Protein AF-A0A2N3CQB2-F1 (afdb_monomer_lite)

Structure (mmCIF, N/CA/C/O backbone):
data_AF-A0A2N3CQB2-F1
#
_entry.id   AF-A0A2N3CQB2-F1
#
loop_
_atom_site.group_PDB
_atom_site.id
_atom_site.type_symbol
_atom_site.label_atom_id
_atom_site.label_alt_id
_atom_site.label_comp_id
_atom_site.label_asym_id
_atom_site.label_entity_id
_atom_site.label_seq_id
_atom_site.pdbx_PDB_ins_code
_atom_site.Cartn_x
_atom_site.Cartn_y
_atom_site.Cartn_z
_atom_site.occupancy
_atom_site.B_iso_or_equiv
_atom_site.auth_seq_id
_atom_site.auth_comp_id
_atom_site.auth_asym_id
_atom_site.auth_atom_id
_atom_site.pdbx_PDB_model_num
ATOM 1 N N . MET A 1 1 ? 29.897 25.555 23.406 1.00 40.06 1 MET A N 1
ATOM 2 C CA . MET A 1 1 ? 28.760 24.680 23.043 1.00 40.06 1 MET A CA 1
ATOM 3 C C . MET A 1 1 ? 27.709 24.795 24.138 1.00 40.06 1 MET A C 1
ATOM 5 O O . MET A 1 1 ? 27.872 24.196 25.189 1.00 40.06 1 MET A O 1
ATOM 9 N N . THR A 1 2 ? 26.687 25.630 23.960 1.00 40.59 2 THR A N 1
ATOM 10 C CA . THR A 1 2 ? 25.635 25.853 24.968 1.00 40.59 2 THR A CA 1
ATOM 11 C C . THR A 1 2 ? 24.405 25.025 24.602 1.00 40.59 2 THR A C 1
ATOM 13 O O . THR A 1 2 ? 23.677 25.351 23.666 1.00 40.59 2 THR A O 1
ATOM 16 N N . ALA A 1 3 ? 24.197 23.916 25.313 1.00 46.88 3 ALA A N 1
ATOM 17 C CA . ALA A 1 3 ? 23.032 23.055 25.140 1.00 46.88 3 ALA A CA 1
ATOM 18 C C . ALA A 1 3 ? 21.781 23.737 25.721 1.00 46.88 3 ALA A C 1
ATOM 20 O O . ALA A 1 3 ? 21.735 24.068 26.904 1.00 46.88 3 ALA A O 1
ATOM 21 N N . HIS A 1 4 ? 20.764 23.955 24.888 1.00 49.81 4 HIS A N 1
ATOM 22 C CA . HIS A 1 4 ? 19.450 24.410 25.345 1.00 49.81 4 HIS A CA 1
ATOM 23 C C . HIS A 1 4 ? 18.704 23.264 26.056 1.00 49.81 4 HIS A C 1
ATOM 25 O O . HIS A 1 4 ? 18.654 22.155 25.517 1.00 49.81 4 HIS A O 1
ATOM 31 N N . PRO A 1 5 ? 18.077 23.504 27.224 1.00 58.25 5 PRO A N 1
ATOM 32 C CA . PRO A 1 5 ? 17.303 22.483 27.921 1.00 58.25 5 PRO A CA 1
ATOM 33 C C . PRO A 1 5 ? 16.002 22.146 27.165 1.00 58.25 5 PRO A C 1
ATOM 35 O O . PRO A 1 5 ? 15.427 23.006 26.487 1.00 58.25 5 PRO A O 1
ATOM 38 N N . PRO A 1 6 ? 15.490 20.905 27.275 1.00 53.19 6 PRO A N 1
ATOM 39 C CA . PRO A 1 6 ? 14.274 20.501 26.582 1.00 53.19 6 PRO A CA 1
ATOM 40 C C . PRO A 1 6 ? 13.060 21.283 27.105 1.00 53.19 6 PRO A C 1
ATOM 42 O O . PRO A 1 6 ? 12.771 21.296 28.302 1.00 53.19 6 PRO A O 1
ATOM 45 N N . LYS A 1 7 ? 12.315 21.917 26.188 1.00 55.34 7 LYS A N 1
ATOM 46 C CA . LYS A 1 7 ? 11.051 22.623 26.467 1.00 55.34 7 LYS A CA 1
ATOM 47 C C . LYS A 1 7 ? 10.104 21.720 27.277 1.00 55.34 7 LYS A C 1
ATOM 49 O O . LYS A 1 7 ? 9.615 20.714 26.754 1.00 55.34 7 LYS A O 1
ATOM 54 N N . ARG A 1 8 ? 9.802 22.094 28.529 1.00 53.47 8 ARG A N 1
ATOM 55 C CA . ARG A 1 8 ? 8.769 21.432 29.346 1.00 53.47 8 ARG A CA 1
ATOM 56 C C . ARG A 1 8 ? 7.427 21.531 28.618 1.00 53.47 8 ARG A C 1
ATOM 58 O O . ARG A 1 8 ? 6.937 22.621 28.327 1.00 53.47 8 ARG A O 1
ATOM 65 N N . LYS A 1 9 ? 6.841 20.383 28.274 1.00 50.97 9 LYS A N 1
ATOM 66 C CA . LYS A 1 9 ? 5.500 20.318 27.681 1.00 50.97 9 LYS A CA 1
ATOM 67 C C . LYS A 1 9 ? 4.495 20.734 28.757 1.00 50.97 9 LYS A C 1
ATOM 69 O O . LYS A 1 9 ? 4.554 20.208 29.860 1.00 50.97 9 LYS A O 1
ATOM 74 N N . SER A 1 10 ? 3.602 21.666 28.423 1.00 50.50 10 SER A N 1
ATOM 75 C CA . SER A 1 10 ? 2.562 22.173 29.329 1.00 50.50 10 SER A CA 1
ATOM 76 C C . SER A 1 10 ? 1.814 21.032 30.031 1.00 50.50 10 SER A C 1
ATOM 78 O O . SER A 1 10 ? 1.195 20.182 29.384 1.00 50.50 10 SER A O 1
ATOM 80 N N . GLU A 1 11 ? 1.895 21.029 31.359 1.00 53.56 11 GLU A N 1
ATOM 81 C CA . GLU A 1 11 ? 1.329 20.030 32.269 1.00 53.56 11 GLU A CA 1
ATOM 82 C C . GLU A 1 11 ? -0.209 20.054 32.273 1.00 53.56 11 GLU A C 1
ATOM 84 O O . GLU A 1 11 ? -0.843 19.009 32.381 1.00 53.56 11 GLU A O 1
ATOM 89 N N . LYS A 1 12 ? -0.816 21.211 31.952 1.00 51.34 12 LYS A N 1
ATOM 90 C CA . LYS A 1 12 ? -2.276 21.413 31.814 1.00 51.34 12 LYS A CA 1
ATOM 91 C C . LYS A 1 12 ? -2.950 20.524 30.752 1.00 51.34 12 LYS A C 1
ATOM 93 O O . LYS A 1 12 ? -4.169 20.533 30.622 1.00 51.34 12 LYS A O 1
ATOM 98 N N . ARG A 1 13 ? -2.176 19.790 29.942 1.00 58.50 13 ARG A N 1
ATOM 99 C CA . ARG A 1 13 ? -2.672 18.902 28.874 1.00 58.50 13 ARG A CA 1
ATOM 100 C C . ARG A 1 13 ? -2.660 17.418 29.259 1.00 58.50 13 ARG A C 1
ATOM 102 O O . ARG A 1 13 ? -3.129 16.596 28.467 1.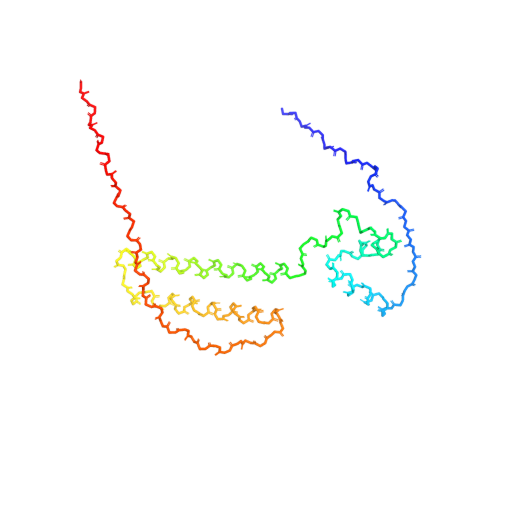00 58.50 13 ARG A O 1
ATOM 109 N N . GLN A 1 14 ? -2.092 17.058 30.410 1.00 67.25 14 GLN A N 1
ATOM 110 C CA . GLN A 1 14 ? -2.033 15.669 30.857 1.00 67.25 14 GLN A CA 1
ATOM 111 C C . GLN A 1 14 ? -3.340 15.296 31.562 1.00 67.25 14 GLN A C 1
ATOM 113 O O . GLN A 1 14 ? -3.833 16.028 32.409 1.00 67.25 14 GLN A O 1
ATOM 118 N N . ARG A 1 15 ? -3.939 14.178 31.147 1.00 74.75 15 ARG A N 1
ATOM 119 C CA . ARG A 1 15 ? -5.128 13.607 31.790 1.00 74.75 15 ARG A CA 1
ATOM 120 C C . ARG A 1 15 ? -4.626 12.654 32.872 1.00 74.75 15 ARG A C 1
ATOM 122 O O . ARG A 1 15 ? -3.938 11.702 32.516 1.00 74.75 15 ARG A O 1
ATOM 129 N N . THR A 1 16 ? -4.923 12.944 34.134 1.00 83.00 16 THR A N 1
ATOM 130 C CA . THR A 1 16 ? -4.407 12.211 35.306 1.00 83.00 16 THR A CA 1
ATOM 131 C C . THR A 1 16 ? -5.392 11.174 35.840 1.00 83.00 16 THR A C 1
ATOM 133 O O . THR A 1 16 ? -4.971 10.134 36.334 1.00 83.00 16 THR A O 1
ATOM 136 N N . GLU A 1 17 ? -6.693 11.417 35.672 1.00 85.62 17 GLU A N 1
ATOM 137 C CA . GLU A 1 17 ? -7.750 10.548 36.198 1.00 85.62 17 GLU A CA 1
ATOM 138 C C . GLU A 1 17 ? -8.091 9.385 35.257 1.00 85.62 17 GLU A C 1
ATOM 140 O O . GLU A 1 17 ? -8.107 9.536 34.028 1.00 85.62 17 GLU A O 1
ATOM 145 N N . THR A 1 18 ? -8.410 8.225 35.843 1.00 87.31 18 THR A N 1
ATOM 146 C CA . THR A 1 18 ? -8.764 6.991 35.120 1.00 87.31 18 THR A CA 1
ATOM 147 C C . THR A 1 18 ? -10.144 6.486 35.534 1.00 87.31 18 THR A C 1
ATOM 149 O O . THR A 1 18 ? -10.494 6.511 36.709 1.00 87.31 18 THR A O 1
ATOM 152 N N . ILE A 1 19 ? -10.915 5.989 34.563 1.00 87.31 19 ILE A N 1
ATOM 153 C CA . ILE A 1 19 ? -12.198 5.313 34.786 1.00 87.31 19 ILE A CA 1
ATOM 154 C C . ILE A 1 19 ? -11.992 3.821 34.520 1.00 87.31 19 ILE A C 1
ATOM 156 O O . ILE A 1 19 ? -11.509 3.451 33.447 1.00 87.31 19 ILE A O 1
ATOM 160 N N . TYR A 1 20 ? -12.366 2.976 35.480 1.00 90.69 20 TYR A N 1
ATOM 161 C CA . TYR A 1 20 ? -12.274 1.522 35.369 1.00 90.69 20 TYR A CA 1
ATOM 162 C C . TYR A 1 20 ? -13.665 0.900 35.269 1.00 90.69 20 TYR A C 1
ATOM 164 O O . TYR A 1 20 ? -14.526 1.166 36.103 1.00 90.69 20 TYR A O 1
ATOM 172 N N . THR A 1 21 ? -13.848 0.011 34.295 1.00 91.12 21 THR A N 1
ATOM 173 C CA . THR A 1 21 ? -15.069 -0.785 34.127 1.00 91.12 21 THR A CA 1
ATOM 174 C C . THR A 1 21 ? -14.677 -2.199 33.718 1.00 91.12 21 THR A C 1
ATOM 176 O O . THR A 1 21 ? -13.814 -2.380 32.856 1.00 91.12 21 THR A O 1
ATOM 179 N N . ARG A 1 22 ? -15.293 -3.211 34.338 1.00 94.69 22 ARG A N 1
ATOM 180 C CA . ARG A 1 22 ? -15.140 -4.605 33.903 1.00 94.69 22 ARG A CA 1
ATOM 181 C C . ARG A 1 22 ? -16.013 -4.842 32.674 1.00 94.69 22 ARG A C 1
ATOM 183 O O . ARG A 1 22 ? -17.164 -4.430 32.664 1.00 94.69 22 ARG A O 1
ATOM 190 N N . VAL A 1 23 ? -15.453 -5.509 31.671 1.00 93.69 23 VAL A N 1
ATOM 191 C CA . VAL A 1 23 ? -16.141 -5.889 30.431 1.00 93.69 23 VAL A CA 1
ATOM 192 C C . VAL A 1 23 ? -15.860 -7.356 30.128 1.00 93.69 23 VAL A C 1
ATOM 194 O O . VAL A 1 23 ? -14.798 -7.877 30.484 1.00 93.69 23 VAL A O 1
ATOM 197 N N . SER A 1 24 ? -16.804 -8.009 29.466 1.00 96.44 24 SER A N 1
ATOM 198 C CA . SER A 1 24 ? -16.630 -9.335 28.874 1.00 96.44 24 SER A CA 1
ATOM 199 C C . SER A 1 24 ? -15.622 -9.309 27.713 1.00 96.44 24 SER A C 1
ATOM 201 O O . SER A 1 24 ? -15.188 -8.249 27.239 1.00 96.44 24 SER A O 1
ATOM 203 N N . LYS A 1 25 ? -15.214 -10.495 27.245 1.00 94.75 25 LYS A N 1
ATOM 204 C CA . LYS A 1 25 ? -14.283 -10.616 26.111 1.00 94.75 25 LYS A CA 1
ATOM 205 C C . LYS A 1 25 ? -14.934 -10.114 24.822 1.00 94.75 25 LYS A C 1
ATOM 207 O O . LYS A 1 25 ? -14.284 -9.423 24.037 1.00 94.75 25 LYS A O 1
ATOM 212 N N . GLU A 1 26 ? -16.212 -10.418 24.653 1.00 93.62 26 GLU A N 1
ATOM 213 C CA . GLU A 1 26 ? -17.048 -10.074 23.509 1.00 93.62 26 GLU A CA 1
ATOM 214 C C . GLU A 1 26 ? -17.227 -8.555 23.418 1.00 93.62 26 GLU A C 1
ATOM 216 O O . GLU A 1 26 ? -16.987 -7.954 22.370 1.00 93.62 26 GLU A O 1
ATOM 221 N N . GLU A 1 27 ? -17.540 -7.901 24.540 1.00 93.00 27 GLU A N 1
ATOM 222 C CA . GLU A 1 27 ? -17.659 -6.440 24.608 1.00 93.00 27 GLU A CA 1
ATOM 223 C C . GLU A 1 27 ? -16.336 -5.744 24.289 1.00 93.00 27 GLU A C 1
ATOM 225 O O . GLU A 1 27 ? -16.315 -4.754 23.551 1.00 93.00 27 GLU A O 1
ATOM 230 N N . LYS A 1 28 ? -15.216 -6.270 24.804 1.00 92.31 28 LYS A N 1
ATOM 231 C CA . LYS A 1 28 ? -13.887 -5.729 24.505 1.00 92.31 28 LYS A CA 1
ATOM 232 C C . LYS A 1 28 ? -13.557 -5.849 23.017 1.00 92.31 28 LYS A C 1
ATOM 234 O O . LYS A 1 28 ? -13.064 -4.881 22.438 1.00 92.31 28 LYS A O 1
ATOM 239 N N . ALA A 1 29 ? -13.827 -6.997 22.397 1.00 90.38 29 ALA A N 1
ATOM 240 C CA . ALA A 1 29 ? -13.596 -7.203 20.969 1.00 90.38 29 ALA A CA 1
ATOM 241 C C . ALA A 1 29 ? -14.456 -6.253 20.120 1.00 90.38 29 ALA A C 1
ATOM 243 O O . ALA A 1 29 ? -13.920 -5.502 19.305 1.00 90.38 29 ALA A O 1
ATOM 244 N N . ALA A 1 30 ? -15.762 -6.187 20.396 1.00 91.56 30 ALA A N 1
ATOM 245 C CA . ALA A 1 30 ? -16.688 -5.299 19.695 1.00 91.56 30 ALA A CA 1
ATOM 246 C C . ALA A 1 30 ? -16.344 -3.810 19.880 1.00 91.56 30 ALA A C 1
ATOM 248 O O . ALA A 1 30 ? -16.616 -2.984 19.007 1.00 91.56 30 ALA A O 1
ATOM 249 N N . PHE A 1 31 ? -15.776 -3.429 21.027 1.00 92.00 31 PHE A N 1
ATOM 250 C CA . PHE A 1 31 ? -15.287 -2.073 21.266 1.00 92.00 31 PHE A CA 1
ATOM 251 C C . PHE A 1 31 ? -14.045 -1.752 20.425 1.00 92.00 31 PHE A C 1
ATOM 253 O O . PHE A 1 31 ? -13.990 -0.692 19.799 1.00 92.00 31 PHE A O 1
ATOM 260 N N . LEU A 1 32 ? -13.062 -2.657 20.393 1.00 87.75 32 LEU A N 1
ATOM 261 C CA . LEU A 1 32 ? -11.836 -2.475 19.612 1.00 87.75 32 LEU A CA 1
ATOM 262 C C . LEU A 1 32 ? -12.131 -2.418 18.111 1.00 87.75 32 LEU A C 1
ATOM 264 O O . LEU A 1 32 ? -11.625 -1.531 17.433 1.00 87.75 32 LEU A O 1
ATOM 268 N N . GLU A 1 33 ? -13.015 -3.282 17.614 1.00 84.69 33 GLU A N 1
ATOM 269 C CA . GLU A 1 33 ? -13.418 -3.280 16.207 1.00 84.69 33 GLU A CA 1
ATOM 270 C C . GLU A 1 33 ? -14.107 -1.966 15.811 1.00 84.69 33 GLU A C 1
ATOM 272 O O . GLU A 1 33 ? -13.814 -1.391 14.763 1.00 84.69 33 GLU A O 1
ATOM 277 N N . ARG A 1 34 ? -14.989 -1.435 16.670 1.00 86.44 34 ARG A N 1
ATOM 278 C CA . ARG A 1 34 ? -15.625 -0.126 16.447 1.00 86.44 34 ARG A CA 1
ATOM 279 C C . ARG A 1 34 ? -14.615 1.020 16.469 1.00 86.44 34 ARG A C 1
ATOM 281 O O . ARG A 1 34 ? -14.711 1.919 15.636 1.00 86.44 34 ARG A O 1
ATOM 288 N N . ALA A 1 35 ? -13.640 0.981 17.377 1.00 85.69 35 ALA A N 1
ATOM 289 C CA . ALA A 1 35 ? -12.564 1.969 17.420 1.00 85.69 35 ALA A CA 1
ATOM 290 C C . ALA A 1 35 ? -11.709 1.934 16.142 1.00 85.69 35 ALA A C 1
ATOM 292 O O . ALA A 1 35 ? -11.376 2.989 15.596 1.00 85.69 35 ALA A O 1
ATOM 293 N N . ASP A 1 36 ? -11.419 0.735 15.637 1.00 81.38 36 ASP A N 1
ATOM 294 C CA . ASP A 1 36 ? -10.644 0.527 14.417 1.00 81.38 36 ASP A CA 1
ATOM 295 C C . ASP A 1 36 ? -11.409 0.959 13.165 1.00 81.38 36 ASP A C 1
ATOM 297 O O . ASP A 1 36 ? -10.855 1.692 12.345 1.00 81.38 36 ASP A O 1
ATOM 301 N N . LYS A 1 37 ? -12.704 0.628 13.065 1.00 78.38 37 LYS A N 1
ATOM 302 C CA . LYS A 1 37 ? -13.603 1.142 12.016 1.00 78.38 37 LYS A CA 1
ATOM 303 C C . LYS A 1 37 ? -13.691 2.670 12.030 1.00 78.38 37 LYS A C 1
ATOM 305 O O . LYS A 1 37 ? -13.738 3.291 10.974 1.00 78.38 37 LYS A O 1
ATOM 310 N N . ALA A 1 38 ? -13.657 3.286 13.212 1.00 81.38 38 ALA A N 1
ATOM 311 C CA . ALA A 1 38 ? -13.610 4.740 13.364 1.00 81.38 38 ALA A CA 1
ATOM 312 C C . ALA A 1 38 ? -12.214 5.346 13.098 1.00 81.38 38 ALA A C 1
ATOM 314 O O . ALA A 1 38 ? -12.052 6.566 13.159 1.00 81.38 38 ALA A O 1
ATOM 315 N N . GLY A 1 39 ? -11.185 4.527 12.845 1.00 78.31 39 GLY A N 1
ATOM 316 C CA . GLY A 1 39 ? -9.807 4.978 12.639 1.00 78.31 39 GLY A CA 1
ATOM 317 C C . GLY A 1 39 ? -9.193 5.652 13.871 1.00 78.31 39 GLY A C 1
ATOM 318 O O . GLY A 1 39 ? -8.269 6.465 13.749 1.00 78.31 39 GLY A O 1
ATOM 319 N N . MET A 1 40 ? -9.711 5.359 15.065 1.00 83.00 40 MET A N 1
ATOM 320 C CA . MET A 1 40 ? -9.312 6.002 16.312 1.00 83.00 40 MET A CA 1
ATOM 321 C C . MET A 1 40 ? -8.503 5.060 17.197 1.00 83.00 40 MET A C 1
ATOM 323 O O . MET A 1 40 ? -8.687 3.848 17.208 1.00 83.00 40 MET A O 1
ATOM 327 N N . ALA A 1 41 ? -7.611 5.627 18.009 1.00 83.62 41 ALA A N 1
ATOM 328 C CA . ALA A 1 41 ? -7.040 4.863 19.114 1.00 83.62 41 ALA A CA 1
ATOM 329 C C . ALA A 1 41 ? -8.150 4.493 20.116 1.00 83.62 41 ALA A C 1
ATOM 331 O O . ALA A 1 41 ? -9.006 5.327 20.407 1.00 83.62 41 ALA A O 1
ATOM 332 N N . SER A 1 42 ? -8.099 3.302 20.714 1.00 87.06 42 SER A N 1
ATOM 333 C CA . SER A 1 42 ? -9.103 2.808 21.676 1.00 87.06 42 SER A CA 1
ATOM 334 C C . SER A 1 42 ? -9.453 3.829 22.770 1.00 87.06 42 SER A C 1
ATOM 336 O O . SER A 1 42 ? -10.617 4.160 22.974 1.00 87.06 42 SER A O 1
ATOM 338 N N . ALA A 1 43 ? -8.450 4.432 23.411 1.00 86.06 43 ALA A N 1
ATOM 339 C CA . ALA A 1 43 ? -8.664 5.467 24.423 1.00 86.06 43 ALA A CA 1
ATOM 340 C C . ALA A 1 43 ? -9.275 6.760 23.852 1.00 86.06 43 ALA A C 1
ATOM 342 O O . ALA A 1 43 ? -9.985 7.472 24.556 1.00 86.06 43 ALA A O 1
ATOM 343 N N . ALA A 1 44 ? -8.996 7.106 22.593 1.00 86.19 44 ALA A N 1
ATOM 344 C CA . ALA A 1 44 ? -9.636 8.244 21.939 1.00 86.19 44 ALA A CA 1
ATOM 345 C C . ALA A 1 44 ? -11.093 7.957 21.582 1.00 86.19 44 ALA A C 1
ATOM 347 O O . ALA A 1 44 ? -11.933 8.829 21.788 1.00 86.19 44 ALA A O 1
ATOM 348 N N . PHE A 1 45 ? -11.384 6.742 21.122 1.00 89.25 45 PHE A N 1
ATOM 349 C CA . PHE A 1 45 ? -12.735 6.285 20.834 1.00 89.25 45 PHE A CA 1
ATOM 350 C C . PHE A 1 45 ? -13.594 6.242 22.106 1.00 89.25 45 PHE A C 1
ATOM 352 O O . PHE A 1 45 ? -14.670 6.830 22.131 1.00 89.25 45 PHE A O 1
ATOM 359 N N . ALA A 1 46 ? -13.072 5.686 23.209 1.00 89.50 46 ALA A N 1
ATOM 360 C CA . ALA A 1 46 ? -13.740 5.735 24.516 1.00 89.50 46 ALA A CA 1
ATOM 361 C C . ALA A 1 46 ? -14.072 7.176 24.935 1.00 89.50 46 ALA A C 1
ATOM 363 O O . ALA A 1 46 ? -15.189 7.475 25.345 1.00 89.50 46 ALA A O 1
ATOM 364 N N . ARG A 1 47 ? -13.121 8.104 24.782 1.00 87.69 47 ARG A N 1
ATOM 365 C CA . ARG A 1 47 ? -13.349 9.524 25.092 1.00 87.69 47 ARG A CA 1
ATOM 366 C C . ARG A 1 47 ? -14.386 10.173 24.185 1.00 87.69 47 ARG A C 1
ATOM 368 O O . ARG A 1 47 ? -15.164 10.991 24.670 1.00 87.69 47 ARG A O 1
ATOM 375 N N . ALA A 1 48 ? -14.378 9.845 22.896 1.00 87.94 48 ALA A N 1
ATOM 376 C CA . ALA A 1 48 ? -15.367 10.338 21.949 1.00 87.94 48 ALA A CA 1
ATOM 377 C C . ALA A 1 48 ? -16.776 9.915 22.380 1.00 87.94 48 ALA A C 1
ATOM 379 O O . ALA A 1 48 ? -17.657 10.763 22.447 1.00 87.94 48 ALA A O 1
ATOM 380 N N . MET A 1 49 ? -16.945 8.651 22.775 1.00 88.56 49 MET A N 1
ATOM 381 C CA . MET A 1 49 ? -18.221 8.120 23.260 1.00 88.56 49 MET A CA 1
ATOM 382 C C . MET A 1 49 ? -18.656 8.745 24.592 1.00 88.56 49 MET A C 1
ATOM 384 O O . MET A 1 49 ? -19.824 9.067 24.757 1.00 88.56 49 MET A O 1
ATOM 388 N N . LEU A 1 50 ? -17.726 8.948 25.532 1.00 86.31 50 LEU A N 1
ATOM 389 C CA . LEU A 1 50 ? -18.045 9.468 26.870 1.00 86.31 50 LEU A CA 1
ATOM 390 C C . LEU A 1 50 ? -18.257 10.987 26.923 1.00 86.31 50 LEU A C 1
ATOM 392 O O . LEU A 1 50 ? -18.988 11.472 27.775 1.00 86.31 50 LEU A O 1
ATOM 396 N N . SER A 1 51 ? -17.570 11.755 26.074 1.00 81.88 51 SER A N 1
ATOM 397 C CA . SER A 1 51 ? -17.510 13.225 26.191 1.00 81.88 51 SER A CA 1
ATOM 398 C C . SER A 1 51 ? -17.860 13.975 24.905 1.00 81.88 51 SER A C 1
ATOM 400 O O . SER A 1 51 ? -17.718 15.196 24.845 1.00 81.88 51 SER A O 1
ATOM 402 N N . GLY A 1 52 ? -18.215 13.256 23.835 1.00 80.19 52 GLY A N 1
ATOM 403 C CA . GLY A 1 52 ? -18.421 13.810 22.493 1.00 80.19 52 GLY A CA 1
ATOM 404 C C . GLY A 1 52 ? -17.141 14.323 21.819 1.00 80.19 52 GLY A C 1
ATOM 405 O O . GLY A 1 52 ? -17.177 14.772 20.677 1.00 80.19 52 GLY A O 1
ATOM 406 N N . LYS A 1 53 ? -15.986 14.285 22.505 1.00 76.38 53 LYS A N 1
ATOM 407 C CA . LYS A 1 53 ? -14.717 14.860 22.034 1.00 76.38 53 LYS A CA 1
ATOM 408 C C . LYS A 1 53 ? -13.571 13.853 22.158 1.00 76.38 53 LYS A C 1
ATOM 410 O O . LYS A 1 53 ? -13.042 13.593 23.237 1.00 76.38 53 LYS A O 1
ATOM 415 N N . ALA A 1 54 ? -13.103 13.346 21.018 1.00 72.81 54 ALA A N 1
ATOM 416 C CA . ALA A 1 54 ? -12.009 12.369 20.943 1.00 72.81 54 ALA A CA 1
ATOM 417 C C . ALA A 1 54 ? -10.630 12.938 21.370 1.00 72.81 54 ALA A C 1
ATOM 419 O O . ALA A 1 54 ? -9.757 12.219 21.876 1.00 72.81 54 ALA A O 1
ATOM 420 N N . GLY A 1 55 ? -10.450 14.255 21.217 1.00 71.75 55 GLY A N 1
ATOM 421 C CA . GLY A 1 55 ? -9.238 14.994 21.567 1.00 71.75 55 GLY A CA 1
ATOM 422 C C . GLY A 1 55 ? -8.203 15.094 20.430 1.00 71.75 55 GLY A C 1
ATOM 423 O O . GLY A 1 55 ? -8.331 14.460 19.390 1.00 71.75 55 GLY A O 1
ATOM 424 N N . PRO A 1 56 ? -7.125 15.870 20.624 1.00 58.19 56 PRO A N 1
ATOM 425 C CA . PRO A 1 56 ? -6.191 16.273 19.558 1.00 58.19 56 PRO A CA 1
ATOM 426 C C . PRO A 1 56 ? -5.270 15.163 19.012 1.00 58.19 56 PRO A C 1
ATOM 428 O O . PRO A 1 56 ? -4.416 15.427 18.174 1.00 58.19 56 PRO A O 1
ATOM 431 N N . ARG A 1 57 ? -5.386 13.928 19.510 1.00 63.62 57 ARG A N 1
ATOM 432 C CA . ARG A 1 57 ? -4.686 12.735 18.994 1.00 63.62 57 ARG A CA 1
ATOM 433 C C . ARG A 1 57 ? -5.678 11.589 18.795 1.00 63.62 57 ARG A C 1
ATOM 435 O O . ARG A 1 57 ? -5.411 10.460 19.191 1.00 63.62 57 ARG A O 1
ATOM 442 N N . ALA A 1 58 ? -6.863 11.929 18.294 1.00 65.56 58 ALA A N 1
ATOM 443 C CA . ALA A 1 58 ? -7.957 10.985 18.131 1.00 65.56 58 ALA A CA 1
ATOM 444 C C . ALA A 1 58 ? -7.619 9.879 17.137 1.00 65.56 58 ALA A C 1
ATOM 446 O O . ALA A 1 58 ? -7.844 8.699 17.397 1.00 65.56 58 ALA A O 1
ATOM 447 N N . GLN A 1 59 ? -7.035 10.294 16.018 1.00 68.19 59 GLN A N 1
ATOM 448 C CA . GLN A 1 59 ? -6.765 9.424 14.897 1.00 68.19 59 GLN A CA 1
ATOM 449 C C . GLN A 1 59 ? -5.550 8.547 15.173 1.00 68.19 59 GLN A C 1
ATOM 451 O O . GLN A 1 59 ? -4.504 9.019 15.637 1.00 68.19 59 GLN A O 1
ATOM 456 N N . ARG A 1 60 ? -5.695 7.257 14.876 1.00 62.62 60 ARG A N 1
ATOM 457 C CA . ARG A 1 60 ? -4.598 6.297 14.923 1.00 62.62 60 ARG A CA 1
ATOM 458 C C . ARG A 1 60 ? -3.592 6.734 13.853 1.00 62.62 60 ARG A C 1
ATOM 460 O O . ARG A 1 60 ? -3.896 6.740 12.662 1.00 62.62 60 ARG A O 1
ATOM 467 N N . ARG A 1 61 ? -2.422 7.233 14.271 1.00 55.00 61 ARG A N 1
ATOM 468 C CA . ARG A 1 61 ? -1.406 7.709 13.325 1.00 55.00 61 ARG A CA 1
ATOM 469 C C . ARG A 1 61 ? -0.813 6.479 12.637 1.00 55.00 61 ARG A C 1
ATOM 471 O O . ARG A 1 61 ? -0.102 5.706 13.269 1.00 55.00 61 ARG A O 1
ATOM 478 N N . VAL A 1 62 ? -1.125 6.390 11.347 1.00 53.41 62 VAL A N 1
ATOM 479 C CA . VAL A 1 62 ? -0.839 5.325 10.378 1.00 53.41 62 VAL A CA 1
ATOM 480 C C . VAL A 1 62 ? -1.710 4.064 10.582 1.00 53.41 62 VAL A C 1
ATOM 482 O O . VAL A 1 62 ? -1.622 3.437 11.638 1.00 53.41 62 VAL A O 1
ATOM 485 N N . PRO A 1 63 ? -2.573 3.703 9.605 1.00 55.84 63 PRO A N 1
ATOM 486 C CA . PRO A 1 63 ? -3.407 2.499 9.665 1.00 55.84 63 PRO A CA 1
ATOM 487 C C . PRO A 1 63 ? -2.566 1.232 9.852 1.00 55.84 63 PRO A C 1
ATOM 489 O O . PRO A 1 63 ? -1.388 1.216 9.493 1.00 55.84 63 PRO A O 1
ATOM 492 N N . ALA A 1 64 ? -3.182 0.158 10.355 1.00 54.72 64 ALA A N 1
ATOM 493 C CA . ALA A 1 64 ? -2.560 -1.165 10.499 1.00 54.72 64 ALA A CA 1
ATOM 494 C C . ALA A 1 64 ? -1.906 -1.684 9.196 1.00 54.72 64 ALA A C 1
ATOM 496 O O . ALA A 1 64 ? -0.974 -2.478 9.248 1.00 54.72 64 ALA A O 1
ATOM 497 N N . ASP A 1 65 ? -2.308 -1.138 8.047 1.00 62.16 65 ASP A N 1
ATOM 498 C CA . ASP A 1 65 ? -1.792 -1.463 6.718 1.00 62.16 65 ASP A CA 1
ATOM 499 C C . ASP A 1 65 ? -0.511 -0.716 6.302 1.00 62.16 65 ASP A C 1
ATOM 501 O O . ASP A 1 65 ? -0.028 -0.839 5.178 1.00 62.16 65 ASP A O 1
ATOM 505 N N . ALA A 1 66 ? 0.092 0.063 7.206 1.00 61.44 66 ALA A N 1
ATOM 506 C CA . ALA A 1 66 ? 1.324 0.809 6.940 1.00 61.44 66 ALA A CA 1
ATOM 507 C C . ALA A 1 66 ? 2.466 -0.066 6.405 1.00 61.44 66 ALA A C 1
ATOM 509 O O . ALA A 1 66 ? 3.298 0.395 5.626 1.00 61.44 66 ALA A O 1
ATOM 510 N N . GLN A 1 67 ? 2.551 -1.308 6.883 1.00 65.06 67 GLN A N 1
ATOM 511 C CA . GLN A 1 67 ? 3.610 -2.239 6.518 1.00 65.06 67 GLN A CA 1
ATOM 512 C C . GLN A 1 67 ? 3.378 -2.832 5.128 1.00 65.06 67 GLN A C 1
ATOM 514 O O . GLN A 1 67 ? 4.305 -2.816 4.319 1.00 65.06 67 GLN A O 1
ATOM 519 N N . ALA A 1 68 ? 2.151 -3.268 4.829 1.00 69.56 68 ALA A N 1
ATOM 520 C CA . ALA A 1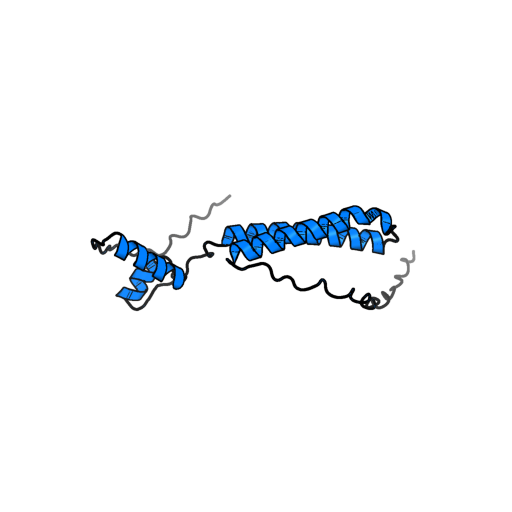 68 ? 1.782 -3.748 3.501 1.00 69.56 68 ALA A CA 1
ATOM 521 C C . ALA A 1 68 ? 1.946 -2.633 2.457 1.00 69.56 68 ALA A C 1
ATOM 523 O O . ALA A 1 68 ? 2.627 -2.823 1.451 1.00 69.56 68 ALA A O 1
ATOM 524 N N . MET A 1 69 ? 1.469 -1.416 2.748 1.00 72.00 69 MET A N 1
ATOM 525 C CA . MET A 1 69 ? 1.673 -0.259 1.868 1.00 72.00 69 MET A CA 1
ATOM 526 C C . MET A 1 69 ? 3.151 0.090 1.668 1.00 72.00 69 MET A C 1
ATOM 528 O O . MET A 1 69 ? 3.548 0.419 0.554 1.00 72.00 69 MET A O 1
ATOM 532 N N . ARG A 1 70 ? 3.999 -0.000 2.702 1.00 75.19 70 ARG A N 1
ATOM 533 C CA . ARG A 1 70 ? 5.450 0.217 2.546 1.00 75.19 70 ARG A CA 1
ATOM 534 C C . ARG A 1 70 ? 6.107 -0.841 1.663 1.00 75.19 70 ARG A C 1
ATOM 536 O O . ARG A 1 70 ? 6.982 -0.491 0.878 1.00 75.19 70 ARG A O 1
ATOM 543 N N . GLN A 1 71 ? 5.695 -2.104 1.768 1.00 75.69 71 GLN A N 1
ATOM 544 C CA . GLN A 1 71 ? 6.201 -3.175 0.903 1.00 75.69 71 GLN A CA 1
ATOM 545 C C . GLN A 1 71 ? 5.779 -2.955 -0.553 1.00 75.69 71 GLN A C 1
ATOM 547 O O . GLN A 1 71 ? 6.622 -3.027 -1.447 1.00 75.69 71 GLN A O 1
ATOM 552 N N . VAL A 1 72 ? 4.512 -2.598 -0.783 1.00 81.06 72 VAL A N 1
ATOM 553 C CA . VAL A 1 72 ? 3.998 -2.240 -2.114 1.00 81.06 72 VAL A CA 1
ATOM 554 C C . VAL A 1 72 ? 4.773 -1.056 -2.700 1.00 81.06 72 VAL A C 1
ATOM 556 O O . VAL A 1 72 ? 5.262 -1.143 -3.825 1.00 81.06 72 VAL A O 1
ATOM 559 N N . LEU A 1 73 ? 4.970 0.020 -1.929 1.00 78.44 73 LEU A N 1
ATOM 560 C CA . LEU A 1 73 ? 5.750 1.187 -2.359 1.00 78.44 73 LEU A CA 1
ATOM 561 C C . LEU A 1 73 ? 7.212 0.835 -2.675 1.00 78.44 73 LEU A C 1
ATOM 563 O O . LEU A 1 73 ? 7.760 1.322 -3.662 1.00 78.44 73 LEU A O 1
ATOM 567 N N . GLY A 1 74 ? 7.844 -0.020 -1.866 1.00 81.75 74 GLY A N 1
ATOM 568 C CA . GLY A 1 74 ? 9.225 -0.454 -2.081 1.00 81.75 74 GLY A CA 1
ATOM 569 C C . GLY A 1 74 ? 9.401 -1.261 -3.368 1.00 81.75 74 GLY A C 1
ATOM 570 O O . GLY A 1 74 ? 10.343 -1.026 -4.123 1.00 81.75 74 GLY A O 1
ATOM 571 N N . HIS A 1 75 ? 8.481 -2.182 -3.650 1.00 80.38 75 HIS A N 1
ATOM 572 C CA . HIS A 1 75 ? 8.494 -2.946 -4.895 1.00 80.38 75 HIS A CA 1
ATOM 573 C C . HIS A 1 75 ? 8.202 -2.064 -6.112 1.00 80.38 75 HIS A C 1
ATOM 575 O O . HIS A 1 75 ? 8.917 -2.165 -7.105 1.00 80.38 75 HIS A O 1
ATOM 581 N N . LEU A 1 76 ? 7.246 -1.134 -6.013 1.00 84.00 76 LEU A N 1
ATOM 582 C CA . LEU A 1 76 ? 6.952 -0.196 -7.098 1.00 84.00 76 LEU A CA 1
ATOM 583 C C . LEU A 1 76 ? 8.167 0.683 -7.442 1.00 84.00 76 LEU A C 1
ATOM 585 O O . LEU A 1 76 ? 8.453 0.914 -8.615 1.00 84.00 76 LEU A O 1
ATOM 589 N N . GLY A 1 77 ? 8.923 1.124 -6.430 1.00 83.06 77 GLY A N 1
ATOM 590 C CA . GLY A 1 77 ? 10.168 1.869 -6.626 1.00 83.06 77 GLY A CA 1
ATOM 591 C C . GLY A 1 77 ? 11.241 1.068 -7.372 1.00 83.06 77 GLY A C 1
ATOM 592 O O . GLY A 1 77 ? 11.906 1.614 -8.253 1.00 83.06 77 GLY A O 1
ATOM 593 N N . LYS A 1 78 ? 11.381 -0.232 -7.075 1.00 85.38 78 LYS A N 1
ATOM 594 C CA . LYS A 1 78 ? 12.312 -1.126 -7.787 1.00 85.38 78 LYS A CA 1
ATOM 595 C C . LYS A 1 78 ? 11.916 -1.304 -9.251 1.00 85.38 78 LYS A C 1
ATOM 597 O O . LYS A 1 78 ? 12.743 -1.061 -10.128 1.00 85.38 78 LYS A O 1
ATOM 602 N N . THR A 1 79 ? 10.652 -1.638 -9.518 1.00 86.81 79 THR A N 1
ATOM 603 C CA . THR A 1 79 ? 10.140 -1.811 -10.886 1.00 86.81 79 THR A CA 1
ATOM 604 C C . THR A 1 79 ? 10.276 -0.521 -11.699 1.00 86.81 79 THR A C 1
ATOM 606 O O . THR A 1 79 ? 10.756 -0.551 -12.829 1.00 86.81 79 THR A O 1
ATOM 609 N N . GLY A 1 80 ? 9.941 0.634 -11.113 1.00 85.88 80 GLY A N 1
ATOM 610 C CA . GLY A 1 80 ? 10.105 1.935 -11.769 1.00 85.88 80 GLY A CA 1
ATOM 611 C C . GLY A 1 80 ? 11.567 2.289 -12.058 1.00 85.88 80 GLY A C 1
ATOM 612 O O . GLY A 1 80 ? 11.871 2.827 -13.121 1.00 85.88 80 GLY A O 1
ATOM 613 N N . SER A 1 81 ? 12.489 1.954 -11.148 1.00 88.62 81 SER A N 1
ATOM 614 C CA . SER A 1 81 ? 13.927 2.134 -11.372 1.00 88.62 81 SER A CA 1
ATOM 615 C C . SER A 1 81 ? 14.426 1.291 -12.546 1.00 88.62 81 SER A C 1
ATOM 617 O O . SER A 1 81 ? 15.137 1.824 -13.396 1.00 88.62 81 SER A O 1
ATOM 619 N N . ASN A 1 82 ? 14.025 0.018 -12.618 1.00 87.94 82 ASN A N 1
ATOM 620 C CA . ASN A 1 82 ? 14.387 -0.883 -13.714 1.00 87.94 82 ASN A CA 1
ATOM 621 C C . ASN A 1 82 ? 13.859 -0.351 -15.063 1.00 87.94 82 ASN A C 1
ATOM 623 O O . ASN A 1 82 ? 14.631 -0.095 -15.985 1.00 87.94 82 ASN A O 1
ATOM 627 N N . LEU A 1 83 ? 12.568 -0.007 -15.135 1.00 89.25 83 LEU A N 1
ATOM 628 C CA . LEU A 1 83 ? 11.973 0.596 -16.336 1.00 89.25 83 LEU A CA 1
ATOM 629 C C . LEU A 1 83 ? 12.683 1.887 -16.771 1.00 89.25 83 LEU A C 1
ATOM 631 O O . LEU A 1 83 ? 12.883 2.118 -17.961 1.00 89.25 83 LEU A O 1
ATOM 635 N N . ASN A 1 84 ? 13.110 2.720 -15.822 1.00 89.94 84 ASN A N 1
ATOM 636 C CA . ASN A 1 84 ? 13.853 3.944 -16.117 1.00 89.94 84 ASN A CA 1
ATOM 637 C C . ASN A 1 84 ? 15.293 3.678 -16.603 1.00 89.94 84 ASN A C 1
ATOM 639 O O . ASN A 1 84 ? 15.864 4.504 -17.315 1.00 89.94 84 ASN A O 1
ATOM 643 N N . GLN A 1 85 ? 15.911 2.564 -16.210 1.00 90.81 85 GLN A N 1
ATOM 644 C CA . GLN A 1 85 ? 17.210 2.140 -16.742 1.00 90.81 85 GLN A CA 1
ATOM 645 C C . GLN A 1 85 ? 17.058 1.620 -18.174 1.00 90.81 85 GLN A C 1
ATOM 647 O O . GLN A 1 85 ? 17.774 2.092 -19.057 1.00 90.81 85 GLN A O 1
ATOM 652 N N . ILE A 1 86 ? 16.060 0.765 -18.421 1.00 90.31 86 ILE A N 1
ATOM 653 C CA . ILE A 1 86 ? 15.709 0.260 -19.756 1.00 90.31 86 ILE A CA 1
ATOM 654 C C . ILE A 1 86 ? 15.426 1.426 -20.712 1.00 90.31 86 ILE A C 1
ATOM 656 O O . ILE A 1 86 ? 16.018 1.514 -21.786 1.00 90.31 86 ILE A O 1
ATOM 660 N N . ALA A 1 87 ? 14.570 2.369 -20.305 1.00 89.56 87 ALA A N 1
ATOM 661 C CA . ALA A 1 87 ? 14.219 3.525 -21.125 1.00 89.56 87 ALA A CA 1
ATOM 662 C C . ALA A 1 87 ? 15.443 4.385 -21.469 1.00 89.56 87 ALA A C 1
ATOM 664 O O . ALA A 1 87 ? 15.596 4.809 -22.613 1.00 89.56 87 ALA A O 1
ATOM 665 N N . ARG A 1 88 ? 16.337 4.620 -20.498 1.00 92.25 88 ARG A N 1
ATOM 666 C CA . ARG A 1 88 ? 17.578 5.369 -20.733 1.00 92.25 88 ARG A CA 1
ATOM 667 C C . ARG A 1 88 ? 18.509 4.645 -21.695 1.00 92.25 88 ARG A C 1
ATOM 669 O O . ARG A 1 88 ? 18.993 5.283 -22.622 1.00 92.25 88 ARG A O 1
ATOM 676 N N . TYR A 1 89 ? 18.713 3.343 -21.509 1.00 92.19 89 TYR A N 1
ATOM 677 C CA . TYR A 1 89 ? 19.556 2.532 -22.386 1.00 92.19 89 TYR A CA 1
ATOM 678 C C . TYR A 1 89 ? 19.064 2.571 -23.838 1.00 92.19 89 TYR A C 1
ATOM 680 O O . TYR A 1 89 ? 19.834 2.898 -24.743 1.00 92.19 89 TYR A O 1
ATOM 688 N N . LEU A 1 90 ? 17.767 2.341 -24.057 1.00 92.00 90 LEU A N 1
ATOM 689 C CA . LEU A 1 90 ? 17.159 2.412 -25.387 1.00 92.00 90 LEU A CA 1
ATOM 690 C C . LEU A 1 90 ? 17.236 3.824 -25.982 1.00 92.00 90 LEU A C 1
ATOM 692 O O . LEU A 1 90 ? 17.541 3.979 -27.161 1.00 92.00 90 LEU A O 1
ATOM 696 N N . HIS A 1 91 ? 17.027 4.865 -25.171 1.00 88.94 91 HIS A N 1
ATOM 697 C CA . HIS A 1 91 ? 17.130 6.251 -25.633 1.00 88.94 91 HIS A CA 1
ATOM 698 C C . HIS A 1 91 ? 18.548 6.623 -26.089 1.00 88.94 91 HIS A C 1
ATOM 700 O O . HIS A 1 91 ? 18.706 7.420 -27.009 1.00 88.94 91 HIS A O 1
ATOM 706 N N . THR A 1 92 ? 19.581 6.025 -25.491 1.00 92.25 92 THR A N 1
ATOM 707 C CA . THR A 1 92 ? 20.986 6.221 -25.885 1.00 92.25 92 THR A CA 1
ATOM 708 C C . THR A 1 92 ? 21.432 5.354 -27.070 1.00 92.25 92 THR A C 1
ATOM 710 O O . THR A 1 92 ? 22.628 5.257 -27.328 1.00 92.25 92 THR A O 1
ATOM 713 N N . GLY A 1 93 ? 20.498 4.728 -27.797 1.00 91.81 93 GLY A N 1
ATOM 714 C CA . GLY A 1 93 ? 20.798 3.864 -28.945 1.00 91.81 93 GLY A CA 1
ATOM 715 C C . GLY A 1 93 ? 21.095 2.409 -28.572 1.00 91.81 93 GLY A C 1
ATOM 716 O O . GLY A 1 93 ? 21.721 1.690 -29.346 1.00 91.81 93 GLY A O 1
ATOM 717 N N . GLY A 1 94 ? 20.679 1.981 -27.379 1.00 89.75 94 GLY A N 1
ATOM 718 C CA . GLY A 1 94 ? 20.797 0.600 -26.929 1.00 89.75 94 GLY A CA 1
ATOM 719 C C . GLY A 1 94 ? 19.974 -0.379 -27.771 1.00 89.75 94 GLY A C 1
ATOM 720 O O . GLY A 1 94 ? 18.970 -0.015 -28.383 1.00 89.75 94 GLY A O 1
ATOM 721 N N . ILE A 1 95 ? 20.402 -1.640 -27.775 1.00 93.75 95 ILE A N 1
ATOM 722 C CA . ILE A 1 95 ? 19.794 -2.713 -28.569 1.00 93.75 95 ILE A CA 1
ATOM 723 C C . ILE A 1 95 ? 18.600 -3.308 -27.793 1.00 93.75 95 ILE A C 1
ATOM 725 O O . ILE A 1 95 ? 18.794 -3.762 -26.661 1.00 93.75 95 ILE A O 1
ATOM 729 N N . PRO A 1 96 ? 17.374 -3.331 -28.353 1.00 87.38 96 PRO A N 1
ATOM 730 C CA . PRO A 1 96 ? 16.176 -3.827 -27.666 1.00 87.38 96 PRO A CA 1
ATOM 731 C C . PRO A 1 96 ? 16.296 -5.250 -27.119 1.00 87.38 96 PRO A C 1
ATOM 733 O O . PRO A 1 96 ? 15.816 -5.543 -26.025 1.00 87.38 96 PRO A O 1
ATOM 736 N N . GLU A 1 97 ? 16.978 -6.127 -27.847 1.00 91.94 97 GLU A N 1
ATOM 737 C CA . GLU A 1 97 ? 17.165 -7.528 -27.487 1.00 91.94 97 GLU A CA 1
ATOM 738 C C . GLU A 1 97 ? 17.954 -7.688 -26.179 1.00 91.94 97 GLU A C 1
ATOM 740 O O . GLU A 1 97 ? 17.701 -8.625 -25.422 1.00 91.94 97 GLU A O 1
ATOM 745 N N . THR A 1 98 ? 18.850 -6.744 -25.873 1.00 90.19 98 THR A N 1
ATOM 746 C CA . THR A 1 98 ? 19.681 -6.751 -24.660 1.00 90.19 98 THR A CA 1
ATOM 747 C C . THR A 1 98 ? 18.853 -6.577 -23.388 1.00 90.19 98 THR A C 1
ATOM 749 O O . THR A 1 98 ? 19.184 -7.160 -22.362 1.00 90.19 98 THR A O 1
ATOM 752 N N . VAL A 1 99 ? 17.768 -5.800 -23.449 1.00 90.81 99 VAL A N 1
ATOM 753 C CA . VAL A 1 99 ? 16.922 -5.465 -22.286 1.00 90.81 99 VAL A CA 1
ATOM 754 C C . VAL A 1 99 ? 15.671 -6.338 -22.177 1.00 90.81 99 VAL A C 1
ATOM 756 O O . VAL A 1 99 ? 14.897 -6.197 -21.233 1.00 90.81 99 VAL A O 1
ATOM 759 N N . LEU A 1 100 ? 15.451 -7.269 -23.113 1.00 88.25 100 LEU A N 1
ATOM 760 C CA . LEU A 1 100 ? 14.335 -8.220 -23.047 1.00 88.25 100 LEU A CA 1
ATOM 761 C C . LEU A 1 100 ? 14.271 -9.008 -21.724 1.00 88.25 100 LEU A C 1
ATOM 763 O O . LEU A 1 100 ? 13.159 -9.180 -21.214 1.00 88.25 100 LEU A O 1
ATOM 767 N N . PRO A 1 101 ? 15.391 -9.490 -21.144 1.00 89.69 101 PRO A N 1
ATOM 768 C CA . PRO A 1 101 ? 15.369 -10.139 -19.834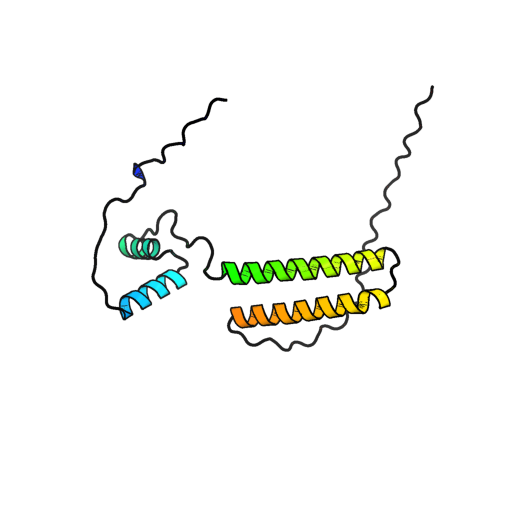 1.00 89.69 101 PRO A CA 1
ATOM 769 C C . PRO A 1 101 ? 14.868 -9.201 -18.727 1.00 89.69 101 PRO A C 1
ATOM 771 O O . PRO A 1 101 ? 13.966 -9.580 -17.980 1.00 89.69 101 PRO A O 1
ATOM 774 N N . ASP A 1 102 ? 15.363 -7.962 -18.694 1.00 87.75 102 ASP A N 1
ATOM 775 C CA . ASP A 1 102 ? 14.998 -6.957 -17.688 1.00 87.75 102 ASP A CA 1
ATOM 776 C C . ASP A 1 102 ? 13.519 -6.556 -17.796 1.00 87.75 102 ASP A C 1
ATOM 778 O O . ASP A 1 102 ? 12.829 -6.377 -16.792 1.00 87.75 102 ASP A O 1
ATOM 782 N N . ILE A 1 103 ? 12.993 -6.475 -19.024 1.00 87.88 103 ILE A N 1
ATOM 783 C CA . ILE A 1 103 ? 11.567 -6.236 -19.285 1.00 87.88 103 ILE A CA 1
ATOM 784 C C . ILE A 1 103 ? 10.720 -7.385 -18.723 1.00 87.88 103 ILE A C 1
ATOM 786 O O . ILE A 1 103 ? 9.705 -7.140 -18.068 1.00 87.88 103 ILE A O 1
ATOM 790 N N . ARG A 1 104 ? 11.121 -8.643 -18.953 1.00 86.81 104 ARG A N 1
ATOM 791 C CA . ARG A 1 104 ? 10.406 -9.814 -18.415 1.00 86.81 104 ARG A CA 1
ATOM 792 C C . ARG A 1 104 ? 10.434 -9.831 -16.890 1.00 86.81 104 ARG A C 1
ATOM 794 O O . ARG A 1 104 ? 9.412 -10.126 -16.272 1.00 86.81 104 ARG A O 1
ATOM 801 N N . GLU A 1 105 ? 11.569 -9.482 -16.291 1.00 85.69 105 GLU A N 1
ATOM 802 C CA . GLU A 1 105 ? 11.705 -9.365 -14.839 1.00 85.69 105 GLU A CA 1
ATOM 803 C C . GLU A 1 105 ? 10.784 -8.272 -14.280 1.00 85.69 105 GLU A C 1
ATOM 805 O O . GLU A 1 105 ? 10.000 -8.535 -13.367 1.00 85.69 105 GLU A O 1
ATOM 810 N N . ALA A 1 106 ? 10.781 -7.080 -14.884 1.00 85.12 106 ALA A N 1
ATOM 811 C CA . ALA A 1 106 ? 9.915 -5.978 -14.472 1.00 85.12 106 ALA A CA 1
ATOM 812 C C . ALA A 1 106 ? 8.417 -6.333 -14.565 1.00 85.12 106 ALA A C 1
ATOM 814 O O . ALA A 1 106 ? 7.635 -5.970 -13.682 1.00 85.12 106 ALA A O 1
ATOM 815 N N . LEU A 1 107 ? 8.008 -7.069 -15.606 1.00 84.50 107 LEU A N 1
ATOM 816 C CA . LEU A 1 107 ? 6.634 -7.559 -15.761 1.00 84.50 107 LEU A CA 1
ATOM 817 C C . LEU A 1 107 ? 6.263 -8.601 -14.696 1.00 84.50 107 LEU A C 1
ATOM 819 O O . LEU A 1 107 ? 5.158 -8.553 -14.151 1.00 84.50 107 LEU A O 1
ATOM 823 N N . SER A 1 108 ? 7.182 -9.514 -14.370 1.00 83.81 108 SER A N 1
ATOM 824 C CA . SER A 1 108 ? 7.004 -10.502 -13.298 1.00 83.81 108 SER A CA 1
ATOM 825 C C . SER A 1 108 ? 6.838 -9.828 -11.932 1.00 83.81 108 SER A C 1
ATOM 827 O O . SER A 1 108 ? 5.900 -10.127 -11.185 1.00 83.81 108 SER A O 1
ATOM 829 N N . ASP A 1 109 ? 7.684 -8.840 -11.633 1.00 83.19 109 ASP A N 1
ATOM 830 C CA . ASP A 1 109 ? 7.600 -8.047 -10.407 1.00 83.19 109 ASP A CA 1
ATOM 831 C C . ASP A 1 109 ? 6.265 -7.307 -10.287 1.00 83.19 109 ASP A C 1
ATOM 833 O O . ASP A 1 109 ? 5.647 -7.300 -9.217 1.00 83.19 109 ASP A O 1
ATOM 837 N N . LEU A 1 110 ? 5.784 -6.728 -11.391 1.00 85.06 110 LEU A N 1
ATOM 838 C CA . LEU A 1 110 ? 4.491 -6.052 -11.439 1.00 85.06 110 LEU A CA 1
ATOM 839 C C . LEU A 1 110 ? 3.325 -7.027 -11.209 1.00 85.06 110 LEU A C 1
ATOM 841 O O . LEU A 1 110 ? 2.389 -6.706 -10.473 1.00 85.06 110 LEU A O 1
ATOM 845 N N . ALA A 1 111 ? 3.383 -8.229 -11.790 1.00 82.31 111 ALA A N 1
ATOM 846 C CA . ALA A 1 111 ? 2.382 -9.269 -11.565 1.00 82.31 111 ALA A CA 1
ATOM 847 C C . ALA A 1 111 ? 2.350 -9.716 -10.093 1.00 82.31 111 ALA A C 1
ATOM 849 O O . ALA A 1 111 ? 1.274 -9.841 -9.500 1.00 82.31 111 ALA A O 1
ATOM 850 N N . ARG A 1 112 ? 3.522 -9.878 -9.466 1.00 82.31 112 ARG A N 1
ATOM 851 C CA . ARG A 1 112 ? 3.634 -10.229 -8.044 1.00 82.31 112 ARG A CA 1
ATOM 852 C C . ARG A 1 112 ? 3.089 -9.123 -7.141 1.00 82.31 112 ARG A C 1
ATOM 854 O O . ARG A 1 112 ? 2.339 -9.400 -6.207 1.00 82.31 112 ARG A O 1
ATOM 861 N N . LEU A 1 113 ? 3.423 -7.869 -7.443 1.00 83.12 113 LEU A N 1
ATOM 862 C CA . LEU A 1 113 ? 2.888 -6.686 -6.768 1.00 83.12 113 LEU A CA 1
ATOM 863 C C . LEU A 1 113 ? 1.366 -6.634 -6.810 1.00 83.12 113 LEU A C 1
ATOM 865 O O . LEU A 1 113 ? 0.721 -6.440 -5.781 1.00 83.12 113 LEU A O 1
ATOM 869 N N . ARG A 1 114 ? 0.799 -6.836 -8.000 1.00 80.44 114 ARG A N 1
ATOM 870 C CA . ARG A 1 114 ? -0.645 -6.888 -8.211 1.00 80.44 114 ARG A CA 1
ATOM 871 C C . ARG A 1 114 ? -1.282 -7.947 -7.309 1.00 80.44 114 ARG A C 1
ATOM 873 O O . ARG A 1 114 ? -2.222 -7.622 -6.593 1.00 80.44 114 ARG A O 1
ATOM 880 N N . GLY A 1 115 ? -0.737 -9.164 -7.274 1.00 78.44 115 GLY A N 1
ATOM 881 C CA . GLY A 1 115 ? -1.227 -10.236 -6.400 1.00 78.44 115 GLY A CA 1
ATOM 882 C C . GLY A 1 115 ? -1.204 -9.868 -4.912 1.00 78.44 115 GLY A C 1
ATOM 883 O O . GLY A 1 115 ? -2.196 -10.067 -4.216 1.00 78.44 115 GLY A O 1
ATOM 884 N N . LEU A 1 116 ? -0.114 -9.257 -4.434 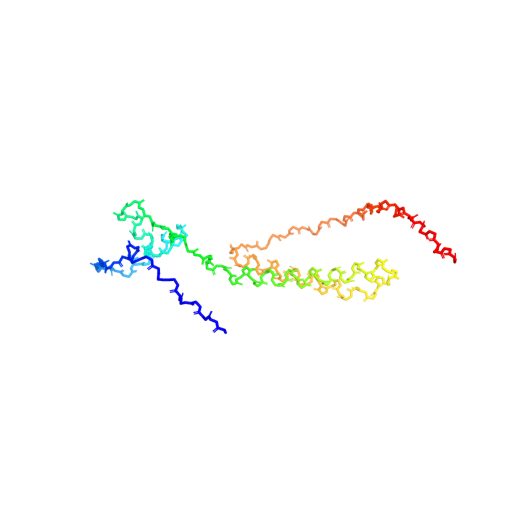1.00 79.19 116 LEU A N 1
ATOM 885 C CA . LEU A 1 116 ? -0.005 -8.795 -3.044 1.00 79.19 116 LEU A CA 1
ATOM 886 C C . LEU A 1 116 ? -1.045 -7.722 -2.698 1.00 79.19 116 LEU A C 1
ATOM 888 O O . LEU A 1 116 ? -1.596 -7.742 -1.600 1.00 79.19 116 LEU A O 1
ATOM 892 N N . ILE A 1 117 ? -1.334 -6.807 -3.626 1.00 78.62 117 ILE A N 1
ATOM 893 C CA . ILE A 1 117 ? -2.360 -5.774 -3.441 1.00 78.62 117 ILE A CA 1
ATOM 894 C C . ILE A 1 117 ? -3.751 -6.411 -3.358 1.00 78.62 117 ILE A C 1
ATOM 896 O O . ILE A 1 117 ? -4.511 -6.083 -2.454 1.00 78.62 117 ILE A O 1
ATOM 900 N N . TYR A 1 118 ? -4.082 -7.342 -4.253 1.00 78.00 118 TYR A N 1
ATOM 901 C CA . TYR A 1 118 ? -5.364 -8.053 -4.213 1.00 78.00 118 TYR A CA 1
ATOM 902 C C . TYR A 1 118 ? -5.545 -8.853 -2.917 1.00 78.00 118 TYR A C 1
ATOM 904 O O . TYR A 1 118 ? -6.584 -8.730 -2.269 1.00 78.00 118 TYR A O 1
ATOM 912 N N . ALA A 1 119 ? -4.504 -9.569 -2.480 1.00 74.12 119 ALA A N 1
ATOM 913 C CA . ALA A 1 119 ? -4.506 -10.297 -1.214 1.00 74.12 119 ALA A CA 1
ATOM 914 C C . ALA A 1 119 ? -4.692 -9.365 -0.005 1.00 74.12 119 ALA A C 1
ATOM 916 O O . ALA A 1 119 ? -5.512 -9.648 0.865 1.00 74.12 119 ALA A O 1
ATOM 917 N N . ALA A 1 120 ? -3.985 -8.229 0.031 1.00 72.12 120 ALA A N 1
ATOM 918 C CA . ALA A 1 120 ? -4.136 -7.234 1.094 1.00 72.12 120 ALA A CA 1
ATOM 919 C C . ALA A 1 120 ? -5.542 -6.609 1.118 1.00 72.12 120 ALA A C 1
ATOM 921 O O . ALA A 1 120 ? -6.072 -6.307 2.182 1.00 72.12 120 ALA A O 1
ATOM 922 N N . LEU A 1 121 ? -6.168 -6.453 -0.052 1.00 72.12 121 LEU A N 1
ATOM 923 C CA . LEU A 1 121 ? -7.525 -5.925 -0.188 1.00 72.12 121 LEU A CA 1
ATOM 924 C C . LEU A 1 121 ? -8.625 -6.982 0.014 1.00 72.12 121 LEU A C 1
ATOM 926 O O . LEU A 1 121 ? -9.799 -6.610 0.010 1.00 72.12 121 LEU A O 1
ATOM 930 N N . GLY A 1 1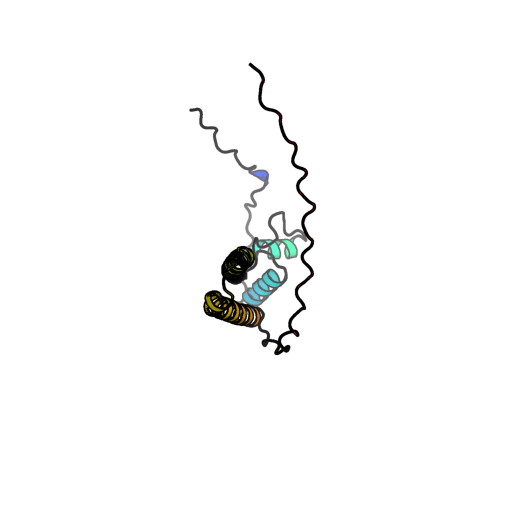22 ? -8.280 -8.268 0.159 1.00 73.69 122 GLY A N 1
ATOM 931 C CA . GLY A 1 122 ? -9.249 -9.367 0.237 1.00 73.69 122 GLY A CA 1
ATOM 932 C C . GLY A 1 122 ? -10.108 -9.505 -1.025 1.00 73.69 122 GLY A C 1
ATOM 933 O O . GLY A 1 122 ? -11.289 -9.829 -0.932 1.00 73.69 122 GLY A O 1
ATOM 934 N N . LYS A 1 123 ? -9.542 -9.186 -2.193 1.00 69.56 123 LYS A N 1
ATOM 935 C CA . LYS A 1 123 ? -10.226 -9.212 -3.491 1.00 69.56 123 LYS A CA 1
ATOM 936 C C . LYS A 1 123 ? -9.564 -10.219 -4.417 1.00 69.56 123 LYS A C 1
ATOM 938 O O . LYS A 1 123 ? -8.348 -10.379 -4.373 1.00 69.56 123 LYS A O 1
ATOM 943 N N . ASP A 1 124 ? -10.345 -10.800 -5.317 1.00 73.62 124 ASP A N 1
ATOM 944 C CA . ASP A 1 124 ? -9.792 -11.614 -6.394 1.00 73.62 124 ASP A CA 1
ATOM 945 C C . ASP A 1 124 ? -9.132 -10.731 -7.462 1.00 73.62 124 ASP A C 1
ATOM 947 O O . ASP A 1 124 ? -9.634 -9.637 -7.760 1.00 73.62 124 ASP A O 1
ATOM 951 N N . PRO A 1 125 ? -7.996 -11.168 -8.034 1.00 68.56 125 PRO A N 1
ATOM 952 C CA . PRO A 1 125 ? -7.337 -10.447 -9.104 1.00 68.56 125 PRO A CA 1
ATOM 953 C C . PRO A 1 125 ? -8.257 -10.348 -10.316 1.00 68.56 125 PRO A C 1
ATOM 955 O O . PRO A 1 125 ? -8.689 -11.353 -10.870 1.00 68.56 125 PRO A O 1
ATOM 958 N N . ASP A 1 126 ? -8.520 -9.119 -10.756 1.00 65.88 126 ASP A N 1
ATOM 959 C CA . ASP A 1 126 ? -9.232 -8.883 -12.010 1.00 65.88 126 ASP A CA 1
ATOM 960 C C . ASP A 1 126 ? -8.433 -9.536 -13.153 1.00 65.88 126 ASP A C 1
ATOM 962 O O . ASP A 1 126 ? -7.205 -9.482 -13.137 1.00 65.88 126 ASP A O 1
ATOM 966 N N . HIS A 1 127 ? -9.071 -10.168 -14.134 1.00 62.38 127 HIS A N 1
ATOM 967 C CA . HIS A 1 127 ? -8.388 -10.819 -15.266 1.00 62.38 127 HIS A CA 1
ATOM 968 C C . HIS A 1 127 ? -8.437 -9.965 -16.536 1.00 62.38 127 HIS A C 1
ATOM 970 O O . HIS A 1 127 ? -8.346 -10.492 -17.646 1.00 62.38 127 HIS A O 1
ATOM 976 N N . ALA A 1 128 ? -8.569 -8.643 -16.379 1.00 56.38 128 ALA A N 1
ATOM 977 C CA . ALA A 1 128 ? -8.537 -7.694 -17.483 1.00 56.38 128 ALA A CA 1
ATOM 978 C C . ALA A 1 128 ? -7.383 -8.010 -18.451 1.00 56.38 128 ALA A C 1
ATOM 980 O O . ALA A 1 128 ? -6.223 -8.135 -18.032 1.00 56.38 128 ALA A O 1
ATOM 981 N N . ARG A 1 129 ? -7.726 -8.173 -19.739 1.00 49.28 129 ARG A N 1
ATOM 982 C CA . ARG A 1 129 ? -6.748 -8.430 -20.801 1.00 49.28 129 ARG A CA 1
ATOM 983 C C . ARG A 1 129 ? -5.669 -7.344 -20.772 1.00 49.28 129 ARG A C 1
ATOM 985 O O . ARG A 1 129 ? -6.000 -6.188 -20.494 1.00 49.28 129 ARG A O 1
ATOM 992 N N . PRO A 1 130 ? -4.400 -7.688 -21.061 1.00 58.31 130 PRO A N 1
ATOM 993 C CA . PRO A 1 130 ? -3.383 -6.673 -21.286 1.00 58.31 130 PRO A CA 1
ATOM 994 C C . PRO A 1 130 ? -3.915 -5.689 -22.328 1.00 58.31 130 PRO A C 1
ATOM 996 O O . PRO A 1 130 ? -4.422 -6.112 -23.367 1.00 58.31 130 PRO A O 1
ATOM 999 N N . ALA A 1 131 ? -3.875 -4.398 -21.997 1.00 60.88 131 ALA A N 1
ATOM 1000 C CA . ALA A 1 131 ? -4.259 -3.354 -22.933 1.00 60.88 131 ALA A CA 1
ATOM 1001 C C . ALA A 1 131 ? -3.449 -3.524 -24.223 1.00 60.88 131 ALA A C 1
ATOM 1003 O O . ALA A 1 131 ? -2.264 -3.874 -24.160 1.00 60.88 131 ALA A O 1
ATOM 1004 N N . ASP A 1 132 ? -4.087 -3.278 -25.367 1.00 55.22 132 ASP A N 1
ATOM 1005 C CA . ASP A 1 132 ? -3.392 -3.255 -26.650 1.00 55.22 132 ASP A CA 1
ATOM 1006 C C . ASP A 1 132 ? -2.162 -2.341 -26.545 1.00 55.22 132 ASP A C 1
ATOM 1008 O O . ASP A 1 132 ? -2.217 -1.330 -25.828 1.00 55.22 132 ASP A O 1
ATOM 1012 N N . PRO A 1 133 ? -1.035 -2.686 -27.199 1.00 56.81 133 PRO A N 1
ATOM 1013 C CA . PRO A 1 133 ? 0.173 -1.882 -27.128 1.00 56.81 133 PRO A CA 1
ATOM 1014 C C . PRO A 1 133 ? -0.167 -0.438 -27.488 1.00 56.81 133 PRO A C 1
ATOM 1016 O O . PRO A 1 133 ? -0.562 -0.131 -28.613 1.00 56.81 133 PRO A O 1
ATOM 1019 N N . VAL A 1 134 ? -0.042 0.451 -26.501 1.00 57.53 134 VAL A N 1
ATOM 1020 C CA . VAL A 1 134 ? -0.232 1.883 -26.705 1.00 57.53 134 VAL A CA 1
ATOM 1021 C C . VAL A 1 134 ? 0.825 2.303 -27.716 1.00 57.53 134 VAL A C 1
ATOM 1023 O O . VAL A 1 134 ? 2.021 2.141 -27.458 1.00 57.53 134 VAL A O 1
ATOM 1026 N N . ALA A 1 135 ? 0.389 2.798 -28.878 1.00 51.19 135 ALA A N 1
ATOM 1027 C CA . ALA A 1 135 ? 1.294 3.345 -29.880 1.00 51.19 135 ALA A CA 1
ATOM 1028 C C . ALA A 1 135 ? 2.255 4.328 -29.190 1.00 51.19 135 ALA A C 1
ATOM 1030 O O . ALA A 1 135 ? 1.802 5.086 -28.323 1.00 51.19 135 ALA A O 1
ATOM 1031 N N . PRO A 1 136 ? 3.563 4.310 -29.509 1.00 55.50 136 PRO A N 1
ATOM 1032 C CA . PRO A 1 136 ? 4.527 5.171 -28.844 1.00 55.50 136 PRO A CA 1
ATOM 1033 C C . PRO A 1 136 ? 4.014 6.608 -28.890 1.00 55.50 136 PRO A C 1
ATOM 1035 O O . PRO A 1 136 ? 3.804 7.172 -29.964 1.00 55.50 136 PRO A O 1
ATOM 1038 N N . SER A 1 137 ? 3.751 7.172 -27.708 1.00 56.44 137 SER A N 1
ATOM 1039 C CA . SER A 1 137 ? 3.347 8.567 -27.579 1.00 56.44 137 SER A CA 1
ATOM 1040 C C . SER A 1 137 ? 4.430 9.397 -28.249 1.00 56.44 137 SER A C 1
ATOM 1042 O O . SER A 1 137 ? 5.589 9.325 -27.830 1.00 56.44 137 SER A O 1
ATOM 1044 N N . ALA A 1 138 ? 4.070 10.104 -29.326 1.00 52.09 138 ALA A N 1
ATOM 1045 C CA . ALA A 1 138 ? 4.985 10.949 -30.074 1.00 52.09 138 ALA A CA 1
ATOM 1046 C C . ALA A 1 138 ? 5.742 11.817 -29.067 1.00 52.09 138 ALA A C 1
ATOM 1048 O O . ALA A 1 138 ? 5.141 12.633 -28.361 1.00 52.09 138 ALA A O 1
ATOM 1049 N N . ALA A 1 139 ? 7.045 11.556 -28.934 1.00 50.38 139 ALA A N 1
ATOM 1050 C CA . ALA A 1 139 ? 7.900 12.267 -28.010 1.00 50.38 139 ALA A CA 1
ATOM 1051 C C . ALA A 1 139 ? 7.653 13.763 -28.214 1.00 50.38 139 ALA A C 1
ATOM 1053 O O . ALA A 1 139 ? 7.815 14.271 -29.322 1.00 50.38 139 ALA A O 1
ATOM 1054 N N . LYS A 1 140 ? 7.232 14.473 -27.161 1.00 53.81 140 LYS A N 1
ATOM 1055 C CA . LYS A 1 140 ? 7.290 15.933 -27.171 1.00 53.81 140 LYS A CA 1
ATOM 1056 C C . LYS A 1 140 ? 8.766 16.277 -27.309 1.00 53.81 140 LYS A C 1
ATOM 1058 O O . LYS A 1 140 ? 9.492 16.232 -26.319 1.00 53.81 140 LYS A O 1
ATOM 1063 N N . THR A 1 141 ? 9.213 16.533 -28.536 1.00 48.81 141 THR A N 1
ATOM 1064 C CA . THR A 1 141 ? 10.554 17.022 -28.832 1.00 48.81 141 THR A CA 1
ATOM 1065 C C . THR A 1 141 ? 10.793 18.221 -27.917 1.00 48.81 141 THR A C 1
ATOM 1067 O O . THR A 1 141 ? 10.028 19.188 -27.989 1.00 48.81 141 THR A O 1
ATOM 1070 N N . PRO A 1 142 ? 11.771 18.168 -26.996 1.00 57.41 142 PRO A N 1
ATOM 1071 C CA . PRO A 1 142 ? 12.107 19.334 -26.198 1.00 57.41 142 PRO A CA 1
ATOM 1072 C C . PRO A 1 142 ? 12.477 20.470 -27.160 1.00 57.41 142 PRO A C 1
ATOM 1074 O O . PRO A 1 142 ? 13.190 20.206 -28.134 1.00 57.41 142 PRO A O 1
ATOM 1077 N N . PRO A 1 143 ? 12.001 21.710 -26.942 1.00 59.03 143 PRO A N 1
ATOM 1078 C CA . PRO A 1 143 ? 12.369 22.821 -27.809 1.00 59.03 143 PRO A CA 1
ATOM 1079 C C . PRO A 1 143 ? 13.900 22.951 -27.850 1.00 59.03 143 PRO A C 1
ATOM 1081 O O . PRO A 1 143 ? 14.553 22.709 -26.825 1.00 59.03 143 PRO A O 1
ATOM 1084 N N . PRO A 1 144 ? 14.490 23.307 -29.007 1.00 52.84 144 PRO A N 1
ATOM 1085 C CA . PRO A 1 144 ? 15.934 23.415 -29.132 1.00 52.84 144 PRO A CA 1
ATOM 1086 C C . PRO A 1 144 ? 16.461 24.382 -28.071 1.00 52.84 144 PRO A C 1
ATOM 1088 O O . PRO A 1 144 ? 15.977 25.507 -27.920 1.00 52.84 144 PRO A O 1
ATOM 1091 N N . ARG A 1 145 ? 17.448 23.922 -27.296 1.00 57.84 145 ARG A N 1
ATOM 1092 C CA . ARG A 1 145 ? 18.175 24.766 -26.346 1.00 57.84 145 ARG A CA 1
ATOM 1093 C C . ARG A 1 145 ? 18.868 25.853 -27.165 1.00 57.84 145 ARG A C 1
ATOM 1095 O O . ARG A 1 14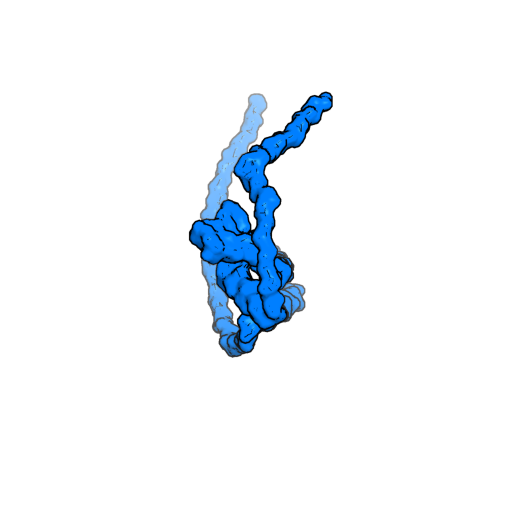5 ? 19.862 25.570 -27.826 1.00 57.84 145 ARG A O 1
ATOM 1102 N N . ASN A 1 146 ? 18.338 27.076 -27.134 1.00 52.28 146 ASN A N 1
ATOM 1103 C CA . ASN A 1 146 ? 18.995 28.238 -27.725 1.00 52.28 146 ASN A CA 1
ATOM 1104 C C . ASN A 1 146 ? 20.403 28.362 -27.131 1.00 52.28 146 ASN A C 1
ATOM 1106 O O . ASN A 1 146 ? 20.571 28.724 -25.963 1.00 52.28 146 ASN A O 1
ATOM 1110 N N . GLY A 1 147 ? 21.410 28.027 -27.936 1.00 49.91 147 GLY A N 1
ATOM 1111 C CA . GLY A 1 147 ? 22.810 28.223 -27.607 1.00 49.91 147 GLY A CA 1
ATOM 1112 C C . GLY A 1 147 ? 23.099 29.715 -27.540 1.00 49.91 147 GLY A C 1
ATOM 1113 O O . GLY A 1 147 ? 23.286 30.362 -28.565 1.00 49.91 147 GLY A O 1
ATOM 1114 N N . LYS A 1 148 ? 23.149 30.275 -26.329 1.00 54.59 148 LYS A N 1
ATOM 1115 C CA . LYS A 1 148 ? 23.874 31.527 -26.117 1.00 54.59 148 LYS A CA 1
ATOM 1116 C C . LYS A 1 148 ? 25.358 31.207 -26.264 1.00 54.59 148 LYS A C 1
ATOM 1118 O O . LYS A 1 148 ? 25.972 30.673 -25.345 1.00 54.59 148 LYS A O 1
ATOM 1123 N N . ILE A 1 149 ? 25.901 31.502 -27.440 1.00 55.88 149 ILE A N 1
ATOM 1124 C CA . ILE A 1 149 ? 27.340 31.604 -27.667 1.00 55.88 149 ILE A CA 1
ATOM 1125 C C . ILE A 1 149 ? 27.813 32.777 -26.805 1.00 55.88 149 ILE A C 1
ATOM 1127 O O . ILE A 1 149 ? 27.481 33.929 -27.074 1.00 55.88 149 ILE A O 1
ATOM 1131 N N . ILE A 1 150 ? 28.514 32.474 -25.716 1.00 62.41 150 ILE A N 1
ATOM 1132 C CA . ILE A 1 150 ? 29.257 33.469 -24.943 1.00 62.41 150 ILE A CA 1
ATOM 1133 C C . ILE A 1 150 ? 30.560 33.696 -25.724 1.00 62.41 150 ILE A C 1
ATOM 1135 O O . ILE A 1 150 ? 31.289 32.722 -25.928 1.00 62.41 150 ILE A O 1
ATOM 1139 N N . PRO A 1 151 ? 30.855 34.912 -26.217 1.00 67.38 151 PRO A N 1
ATOM 1140 C CA . PRO A 1 151 ? 32.127 35.173 -26.880 1.00 67.38 151 PRO A CA 1
ATOM 1141 C C . PRO A 1 151 ? 33.285 35.095 -25.867 1.00 67.38 151 PRO A C 1
ATOM 1143 O O . PRO A 1 151 ? 33.081 35.391 -24.685 1.00 67.38 151 PRO A O 1
ATOM 1146 N N . PRO A 1 152 ? 34.492 34.684 -26.299 1.00 67.31 152 PRO A N 1
ATOM 1147 C CA . PRO A 1 152 ? 35.641 34.572 -25.408 1.00 67.31 152 PRO A CA 1
ATOM 1148 C C . PRO A 1 152 ? 36.072 35.954 -24.890 1.00 67.31 152 PRO A C 1
ATOM 1150 O O . PRO A 1 152 ? 35.895 36.951 -25.597 1.00 67.31 152 PRO A O 1
ATOM 1153 N N . PRO A 1 153 ? 36.654 36.038 -23.679 1.00 57.94 153 PRO A N 1
ATOM 1154 C CA . PRO A 1 153 ? 37.216 37.286 -23.185 1.00 57.94 153 PRO A CA 1
ATOM 1155 C C . PRO A 1 153 ? 38.404 37.690 -24.070 1.00 57.94 153 PRO A C 1
ATOM 1157 O O . PRO A 1 153 ? 39.363 36.931 -24.213 1.00 57.94 153 PRO A O 1
ATOM 1160 N N . GLY A 1 154 ? 38.302 38.864 -24.698 1.00 60.84 154 GLY A N 1
ATOM 1161 C CA . GLY A 1 154 ? 39.421 39.514 -25.380 1.00 60.84 154 GLY A CA 1
ATOM 1162 C C . GLY A 1 154 ? 40.518 39.901 -24.386 1.00 60.84 154 GLY A C 1
ATOM 1163 O O . GLY A 1 154 ? 40.222 40.134 -23.212 1.00 60.84 154 GLY A O 1
ATOM 1164 N N . GLY A 1 155 ? 41.763 39.888 -24.870 1.00 48.44 155 GLY A N 1
ATOM 1165 C CA . GLY A 1 155 ? 42.976 40.215 -24.112 1.00 48.44 155 GLY A CA 1
ATOM 1166 C C . GLY A 1 155 ? 43.180 41.693 -23.818 1.00 48.44 155 GLY A C 1
ATOM 1167 O O . GLY A 1 155 ? 42.314 42.515 -24.192 1.00 48.44 155 GLY A O 1
#

Sequence (155 aa):
MTAHPPKRKSEKRQRTETIYTRVSKEEKAAFLERADKAGMASAAFARAMLSGKAGPRAQRRVPADAQAMRQVLGHLGKTGSNLNQIARYLHTGGIPETVLPDIREALSDLARLRGLIYAALGKDPDHARPADPVAPSAAKTPPPRNGKIIPPPGG

Foldseek 3Di:
DDDDDDDDDDPVPDDDDDDDDDDDPVVVVVLVVVLLVVQFDSQLSVCCVVPVGSDPRGHDPDHPCNVLVVVLVVLVVVLVVLVVVLVVCVVVVHDNVVCVVSVVVSVVSVVVSQVSVCVVVVHDRDPDDDPDPDDPDPPPPDPPDPDPPDDDDDD

Radius of gyration: 28.43 Å; chains: 1; bounding box: 61×52×66 Å

pLDDT: mean 74.44, std 15.12, range [40.06, 96.44]

Secondary structure (DSSP, 8-state):
--PPPP-PPPGGG-----------HHHHHHHHHHHHHTTB-HHHHHHHHHHS---TT-B-SS-TTHHHHHHHHHHHHHHHHHHHHHHHHHHTT--HHHHHHHHHHHHHHHHHHHHHHHHHHT-PPP--PPPP-PPPP---PPPP-----PPPPP-